Protein AF-A0A3P6RQT9-F1 (afdb_monomer_lite)

Radius of gyration: 25.29 Å; chains: 1; bounding box: 67×52×64 Å

Foldseek 3Di:
DCPVHVVPPDDDDDPPQPVLLVCCQVCPVVPNHHVVVSLCVPKVVVCLVLVNPPLISDPDPNHFPFDFDFQDDDDDDDRGTHGQWTAGRNRTQHHPNDGNDDPPPDDDDDGDPDRCVVCVCVVVCVVVPPDDDDDDPDDDDDDDD

Structure (mmCIF, N/CA/C/O backbone):
data_AF-A0A3P6RQT9-F1
#
_entry.id   AF-A0A3P6RQT9-F1
#
loop_
_atom_site.group_PDB
_atom_site.id
_atom_site.type_symbol
_atom_site.label_atom_id
_atom_site.label_alt_id
_atom_site.label_comp_id
_atom_site.label_asym_id
_atom_site.label_entity_id
_atom_site.label_seq_id
_atom_site.pdbx_PDB_ins_code
_atom_site.Cartn_x
_atom_site.Cartn_y
_atom_site.Cartn_z
_atom_site.occupancy
_atom_site.B_iso_or_equiv
_atom_site.auth_seq_id
_atom_site.auth_comp_id
_atom_site.auth_asym_id
_atom_site.auth_atom_id
_atom_site.pdbx_PDB_model_num
ATOM 1 N N . MET A 1 1 ? 9.960 25.092 16.130 1.00 66.94 1 MET A N 1
ATOM 2 C CA . MET A 1 1 ? 11.037 25.464 15.178 1.00 66.94 1 MET A CA 1
ATOM 3 C C . MET A 1 1 ? 10.395 25.910 13.868 1.00 66.94 1 MET A C 1
ATOM 5 O O . MET A 1 1 ? 9.322 25.410 13.570 1.00 66.94 1 MET A O 1
ATOM 9 N N . GLY A 1 2 ? 10.991 26.858 13.134 1.00 82.88 2 GLY A N 1
ATOM 10 C CA . GLY A 1 2 ? 10.521 27.263 11.794 1.00 82.88 2 GLY A CA 1
ATOM 11 C C . GLY A 1 2 ? 9.629 28.512 11.690 1.00 82.88 2 GLY A C 1
ATOM 12 O O . GLY A 1 2 ? 9.306 28.906 10.579 1.00 82.88 2 GLY A O 1
ATOM 13 N N . LEU A 1 3 ? 9.266 29.175 12.800 1.00 86.31 3 LEU A N 1
ATOM 14 C CA . LEU A 1 3 ? 8.353 30.339 12.778 1.00 86.31 3 LEU A CA 1
ATOM 15 C C . LEU A 1 3 ? 8.882 31.529 11.948 1.00 86.31 3 LEU A C 1
ATOM 17 O O . LEU A 1 3 ? 8.103 32.188 11.273 1.00 86.31 3 LEU A O 1
ATOM 21 N N . ASN A 1 4 ? 10.199 31.772 11.977 1.00 91.69 4 ASN A N 1
ATOM 22 C CA . ASN A 1 4 ? 10.842 32.924 11.322 1.00 91.69 4 ASN A CA 1
ATOM 23 C C . ASN A 1 4 ? 11.757 32.529 10.145 1.00 91.69 4 ASN A C 1
ATOM 25 O O . ASN A 1 4 ? 12.455 33.376 9.599 1.00 91.69 4 ASN A O 1
ATOM 29 N N . ASP A 1 5 ? 11.829 31.240 9.805 1.00 91.25 5 ASP A N 1
ATOM 30 C CA . ASP A 1 5 ? 12.753 30.707 8.800 1.00 91.25 5 ASP A CA 1
ATOM 31 C C . ASP A 1 5 ? 12.218 29.368 8.280 1.00 91.25 5 ASP A C 1
ATOM 33 O O . ASP A 1 5 ? 12.257 28.354 8.986 1.00 91.25 5 ASP A O 1
ATOM 37 N N . PHE A 1 6 ? 11.702 29.371 7.048 1.00 90.12 6 PHE A N 1
ATOM 38 C CA . PHE A 1 6 ? 11.045 28.207 6.453 1.00 90.12 6 PHE A CA 1
ATOM 39 C C . PHE A 1 6 ? 11.998 27.018 6.254 1.00 90.12 6 PHE A C 1
ATOM 41 O O . PHE A 1 6 ? 11.549 25.875 6.231 1.00 90.12 6 PHE A O 1
ATOM 48 N N . THR A 1 7 ? 13.313 27.253 6.173 1.00 92.88 7 THR A N 1
ATOM 49 C CA . THR A 1 7 ? 14.315 26.184 6.017 1.00 92.88 7 THR A CA 1
ATOM 50 C C . THR A 1 7 ? 14.430 25.298 7.261 1.00 92.88 7 THR A C 1
ATOM 52 O O . THR A 1 7 ? 14.921 24.174 7.183 1.00 92.88 7 THR A O 1
ATOM 55 N N . LYS A 1 8 ? 13.938 25.785 8.410 1.00 90.94 8 LYS A N 1
ATOM 56 C CA . LYS A 1 8 ? 13.934 25.083 9.703 1.00 90.94 8 LYS A CA 1
ATOM 57 C C . LYS A 1 8 ? 12.611 24.384 10.009 1.00 90.94 8 LYS A C 1
ATOM 59 O O . LYS A 1 8 ? 12.444 23.873 11.119 1.00 90.94 8 LYS A O 1
ATOM 64 N N . ILE A 1 9 ? 11.652 24.397 9.084 1.00 89.88 9 ILE A N 1
ATOM 65 C CA . ILE A 1 9 ? 10.407 23.646 9.239 1.00 89.88 9 ILE A CA 1
ATOM 66 C C . ILE A 1 9 ? 10.733 22.156 9.048 1.00 89.88 9 ILE A C 1
ATOM 68 O O . ILE A 1 9 ? 11.277 21.783 8.007 1.00 89.88 9 ILE A O 1
ATOM 72 N N . PRO A 1 10 ? 10.434 21.284 10.028 1.00 89.50 10 PRO A N 1
ATOM 73 C CA . PRO A 1 10 ? 10.596 19.850 9.841 1.00 89.50 10 PRO A CA 1
ATOM 74 C C . PRO A 1 10 ? 9.569 19.363 8.814 1.00 89.50 10 PRO A C 1
ATOM 76 O O . PRO A 1 10 ? 8.365 19.382 9.065 1.00 89.50 10 PRO A O 1
ATOM 79 N N . ASN A 1 11 ? 10.046 18.944 7.643 1.00 91.62 11 ASN A N 1
ATOM 80 C CA . ASN A 1 11 ? 9.178 18.483 6.565 1.00 91.62 11 ASN A CA 1
ATOM 81 C C . ASN A 1 11 ? 8.596 17.102 6.884 1.00 91.62 11 ASN A C 1
ATOM 83 O O . ASN A 1 11 ? 9.329 16.129 7.058 1.00 91.62 11 ASN A O 1
ATOM 87 N N . GLY A 1 12 ? 7.270 17.017 6.912 1.00 87.94 12 GLY A N 1
ATOM 88 C CA . GLY A 1 12 ? 6.528 15.781 7.116 1.00 87.94 12 GLY A CA 1
ATOM 89 C C . GLY A 1 12 ? 5.045 1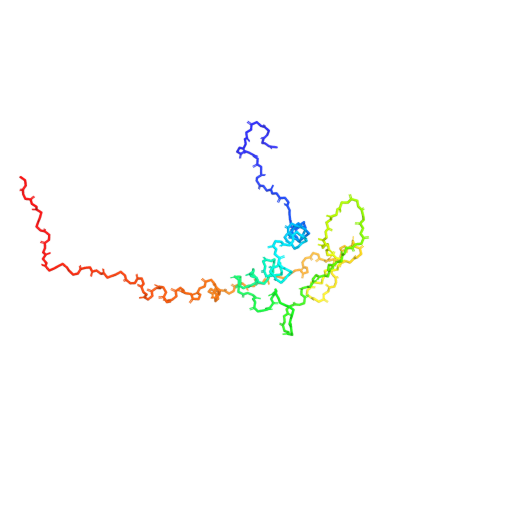6.073 7.298 1.00 87.94 12 GLY A C 1
ATOM 90 O O . GLY A 1 12 ? 4.675 17.062 7.923 1.00 87.94 12 GLY A O 1
ATOM 91 N N . VAL A 1 13 ? 4.196 15.218 6.738 1.00 91.00 13 VAL A N 1
ATOM 92 C CA . VAL A 1 13 ? 2.741 15.274 6.918 1.00 91.00 13 VAL A CA 1
ATOM 93 C C . VAL A 1 13 ? 2.239 13.903 7.354 1.00 91.00 13 VAL A C 1
ATOM 95 O O . VAL A 1 13 ? 2.861 12.880 7.055 1.00 91.00 13 VAL A O 1
ATOM 98 N N . ASN A 1 14 ? 1.121 13.873 8.071 1.00 87.06 14 ASN A N 1
ATOM 99 C CA . ASN A 1 14 ? 0.404 12.640 8.376 1.00 87.06 14 ASN A CA 1
ATOM 100 C C . ASN A 1 14 ? -0.317 12.097 7.129 1.00 87.06 14 ASN A C 1
ATOM 102 O O . ASN A 1 14 ? -0.438 12.774 6.108 1.00 87.06 14 ASN A O 1
ATOM 106 N N . GLY A 1 15 ? -0.810 10.861 7.227 1.00 84.81 15 GLY A N 1
ATOM 107 C CA . GLY A 1 15 ? -1.671 10.290 6.189 1.00 84.81 15 GLY A CA 1
ATOM 108 C C . GLY A 1 15 ? -1.663 8.770 6.083 1.00 84.81 15 GLY A C 1
ATOM 109 O O . GLY A 1 15 ? -2.352 8.241 5.222 1.00 84.81 15 GLY A O 1
ATOM 110 N N . ILE A 1 16 ? -0.898 8.049 6.912 1.00 85.38 16 ILE A N 1
ATOM 111 C CA . ILE A 1 16 ? -0.850 6.578 6.852 1.00 85.38 16 ILE A CA 1
ATOM 112 C C . ILE A 1 16 ? -2.208 5.934 7.167 1.00 85.38 16 ILE A C 1
ATOM 114 O O . ILE A 1 16 ? -2.603 4.995 6.478 1.00 85.38 16 ILE A O 1
ATOM 118 N N . GLU A 1 17 ? -2.919 6.471 8.157 1.00 80.62 17 GLU A N 1
ATOM 119 C CA . GLU A 1 17 ? -4.245 6.022 8.591 1.00 80.62 17 GLU A CA 1
ATOM 120 C C . GLU A 1 17 ? -5.324 6.440 7.583 1.00 80.62 17 GLU A C 1
ATOM 122 O O . GLU A 1 17 ? -6.078 5.611 7.077 1.00 80.62 17 GLU A O 1
ATOM 127 N N . ASP A 1 18 ? -5.308 7.712 7.181 1.00 81.19 18 ASP A N 1
ATOM 128 C CA . ASP A 1 18 ? -6.354 8.302 6.340 1.00 81.19 18 ASP A CA 1
ATOM 129 C C . ASP A 1 18 ? -6.264 7.912 4.856 1.00 81.19 18 ASP A C 1
ATOM 131 O O . ASP A 1 18 ? -7.201 8.141 4.085 1.00 81.19 18 ASP A O 1
ATOM 135 N N . ARG A 1 19 ? -5.134 7.333 4.418 1.00 87.00 19 ARG A N 1
ATOM 136 C CA . ARG A 1 19 ? -4.835 7.069 2.998 1.00 87.00 19 ARG A CA 1
ATOM 137 C C . ARG A 1 19 ? -5.964 6.324 2.291 1.00 87.00 19 ARG A C 1
ATOM 139 O O . ARG A 1 19 ? -6.276 6.648 1.147 1.00 87.00 19 ARG A O 1
ATOM 146 N N . MET A 1 20 ? -6.527 5.302 2.940 1.00 87.31 20 MET A N 1
ATOM 147 C CA . MET A 1 20 ? -7.547 4.435 2.339 1.00 87.31 20 MET A CA 1
ATOM 148 C C . MET A 1 20 ? -8.900 5.127 2.255 1.00 87.31 20 MET A C 1
ATOM 150 O O . MET A 1 20 ? -9.437 5.225 1.152 1.00 87.31 20 MET A O 1
ATOM 154 N N . GLY A 1 21 ? -9.377 5.704 3.360 1.00 84.81 21 GLY A N 1
ATOM 155 C CA . GLY A 1 21 ? -10.646 6.434 3.384 1.00 84.81 21 GLY A CA 1
ATOM 156 C C . GLY A 1 21 ? -10.656 7.614 2.410 1.00 84.81 21 GLY A C 1
ATOM 157 O O . GLY A 1 21 ? -11.586 7.764 1.621 1.00 84.81 21 GLY A O 1
ATOM 158 N N . ILE A 1 22 ? -9.578 8.408 2.357 1.00 85.38 22 ILE A N 1
ATOM 159 C CA . ILE A 1 22 ? -9.482 9.547 1.427 1.00 85.38 22 ILE A CA 1
ATOM 160 C C . ILE A 1 22 ? -9.462 9.080 -0.033 1.00 85.38 22 ILE A C 1
ATOM 162 O O . ILE A 1 22 ? -10.122 9.686 -0.883 1.00 85.38 22 ILE A O 1
ATOM 166 N N . ALA A 1 23 ? -8.695 8.032 -0.352 1.00 87.75 23 ALA A N 1
ATOM 167 C CA . ALA A 1 23 ? -8.617 7.510 -1.714 1.00 87.75 23 ALA A CA 1
ATOM 168 C C . ALA A 1 23 ? -9.950 6.890 -2.167 1.00 87.75 23 ALA A C 1
ATOM 170 O O . ALA A 1 23 ? -10.322 7.044 -3.334 1.00 87.75 23 ALA A O 1
ATOM 171 N N . TRP A 1 24 ? -10.687 6.249 -1.258 1.00 86.44 24 TRP A N 1
ATOM 172 C CA . TRP A 1 24 ? -12.014 5.713 -1.538 1.00 86.44 24 TRP A CA 1
ATOM 173 C C . TRP A 1 24 ? -13.025 6.834 -1.772 1.00 86.44 24 TRP A C 1
ATOM 175 O O . TRP A 1 24 ? -13.643 6.899 -2.834 1.00 86.44 24 TRP A O 1
ATOM 185 N N . GLU A 1 25 ? -13.132 7.771 -0.832 1.00 85.00 25 GLU A N 1
ATOM 186 C CA . GLU A 1 25 ? -14.092 8.874 -0.878 1.00 85.00 25 GLU A CA 1
ATOM 187 C C . GLU A 1 25 ? -13.868 9.774 -2.103 1.00 85.00 25 GLU A C 1
ATOM 189 O O . GLU A 1 25 ? -14.801 10.144 -2.813 1.00 85.00 25 GLU A O 1
ATOM 194 N N . ARG A 1 26 ? -12.613 10.113 -2.420 1.00 87.44 26 ARG A N 1
ATOM 195 C CA . ARG A 1 26 ? -12.311 10.994 -3.562 1.00 87.44 26 ARG A CA 1
ATOM 196 C C . ARG A 1 26 ? -12.257 10.272 -4.905 1.00 87.44 26 ARG A C 1
ATOM 198 O O . ARG A 1 26 ? -12.399 10.933 -5.936 1.00 87.44 26 ARG A O 1
ATOM 205 N N . GLY A 1 27 ? -11.998 8.968 -4.897 1.00 88.75 27 GLY A N 1
ATOM 206 C CA . GLY A 1 27 ? -11.791 8.159 -6.092 1.00 88.75 27 GLY A CA 1
ATOM 207 C C . GLY A 1 27 ? -13.011 7.324 -6.458 1.00 88.75 27 GLY A C 1
ATOM 208 O O . GLY A 1 27 ? -13.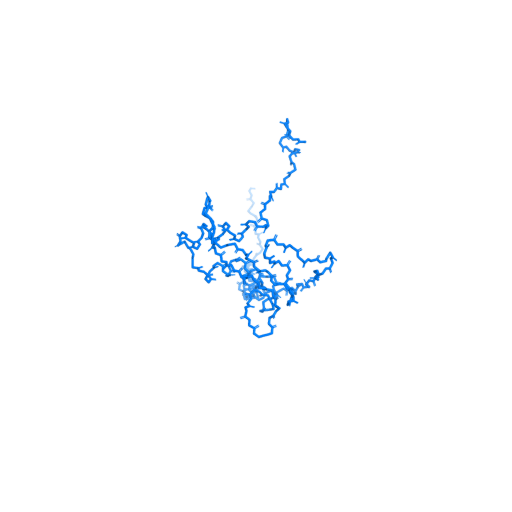608 7.543 -7.510 1.00 88.75 27 GLY A O 1
ATOM 209 N N . VAL A 1 28 ? -13.356 6.369 -5.597 1.00 86.25 28 VAL A N 1
ATOM 210 C CA . VAL A 1 28 ? -14.404 5.369 -5.840 1.00 86.25 28 VAL A CA 1
ATOM 211 C C . VAL A 1 28 ? -15.788 5.974 -5.668 1.00 86.25 28 VAL A C 1
ATOM 213 O O . VAL A 1 28 ? -16.598 5.917 -6.588 1.00 86.25 28 VAL A O 1
ATOM 216 N N . TYR A 1 29 ? -16.049 6.613 -4.526 1.00 84.75 29 TYR A N 1
ATOM 217 C CA . TYR A 1 29 ? -17.371 7.171 -4.229 1.00 84.75 29 TYR A CA 1
ATOM 218 C C . TYR A 1 29 ? -17.773 8.276 -5.219 1.00 84.75 29 TYR A C 1
ATOM 220 O O . TYR A 1 29 ? -18.914 8.352 -5.661 1.00 84.75 29 TYR A O 1
ATOM 228 N N . ARG A 1 30 ? -16.803 9.081 -5.671 1.00 87.75 30 ARG A N 1
ATOM 229 C CA . ARG A 1 30 ? -16.998 10.097 -6.723 1.00 87.75 30 ARG A CA 1
ATOM 230 C C . ARG A 1 30 ? -16.935 9.545 -8.153 1.00 87.75 30 ARG A C 1
ATOM 232 O O . ARG A 1 30 ? -16.814 10.337 -9.086 1.00 87.75 30 ARG A O 1
ATOM 239 N N . ALA A 1 31 ? -16.958 8.223 -8.324 1.00 87.50 31 ALA A N 1
ATOM 240 C CA . ALA A 1 31 ? -16.957 7.525 -9.612 1.00 87.50 31 ALA A CA 1
ATOM 241 C C . ALA A 1 31 ? -15.810 7.919 -10.570 1.00 87.50 31 ALA A C 1
ATOM 243 O O . ALA A 1 31 ? -15.954 7.855 -11.789 1.00 87.50 31 ALA A O 1
ATOM 244 N N . LYS A 1 32 ? -14.650 8.328 -10.037 1.00 91.38 32 LYS A N 1
ATOM 245 C CA . LYS A 1 32 ? -13.451 8.639 -10.840 1.00 91.38 32 LYS A CA 1
ATOM 246 C C . LYS A 1 32 ? -12.619 7.401 -11.153 1.00 91.38 32 LYS A C 1
ATOM 248 O O . LYS A 1 32 ? -11.923 7.368 -12.164 1.00 91.38 32 LYS A O 1
ATOM 253 N N . ILE A 1 33 ? -12.646 6.422 -10.255 1.00 91.12 33 ILE A N 1
ATOM 254 C CA . ILE A 1 33 ? -12.005 5.118 -10.408 1.00 91.12 33 ILE A CA 1
ATOM 255 C C . ILE A 1 33 ? -12.971 4.040 -9.930 1.00 91.12 33 ILE A C 1
ATOM 257 O O . ILE A 1 33 ? -13.775 4.274 -9.032 1.00 91.12 33 ILE A O 1
ATOM 261 N N . ASP A 1 34 ? -12.885 2.852 -10.507 1.00 87.38 34 ASP A N 1
ATOM 262 C CA . ASP A 1 34 ? -13.636 1.698 -10.033 1.00 87.38 34 ASP A CA 1
ATOM 263 C C . ASP A 1 34 ? -12.969 1.064 -8.788 1.00 87.38 34 ASP A C 1
ATOM 265 O O . ASP A 1 34 ? -11.768 1.260 -8.545 1.00 87.38 34 ASP A O 1
ATOM 269 N N . PRO A 1 35 ? -13.708 0.265 -7.996 1.00 84.81 35 PRO A N 1
ATOM 270 C CA . PRO A 1 35 ? -13.155 -0.421 -6.828 1.00 84.81 35 PRO A CA 1
ATOM 271 C C . PRO A 1 35 ? -11.963 -1.343 -7.143 1.00 84.81 35 PRO A C 1
ATOM 273 O O . PRO A 1 35 ? -11.037 -1.455 -6.337 1.00 84.81 35 PRO A O 1
ATOM 276 N N . MET A 1 36 ? -11.920 -1.975 -8.323 1.00 83.94 36 MET A N 1
ATOM 277 C CA . MET A 1 36 ? -10.792 -2.843 -8.692 1.00 83.94 36 MET A CA 1
ATOM 278 C C . MET A 1 36 ? -9.536 -2.019 -8.964 1.00 83.94 36 MET A C 1
ATOM 280 O O . MET A 1 36 ? -8.431 -2.399 -8.559 1.00 83.94 36 MET A O 1
ATOM 284 N N . LYS A 1 37 ? -9.688 -0.848 -9.588 1.00 87.75 37 LYS A N 1
ATOM 285 C CA . LYS A 1 37 ? -8.601 0.117 -9.738 1.00 87.75 37 LYS A CA 1
ATOM 286 C C . LYS A 1 37 ? -8.141 0.665 -8.395 1.00 87.75 37 LYS A C 1
ATOM 288 O O . LYS A 1 37 ? -6.930 0.794 -8.221 1.00 87.75 37 LYS A O 1
ATOM 293 N N . PHE A 1 38 ? -9.043 0.906 -7.441 1.00 89.25 38 PHE A N 1
ATOM 294 C CA . PHE A 1 38 ? -8.679 1.263 -6.066 1.00 89.25 38 PHE A CA 1
ATOM 295 C C . PHE A 1 38 ? -7.769 0.200 -5.433 1.00 89.25 38 PHE A C 1
ATOM 297 O O . PHE A 1 38 ? -6.651 0.524 -5.039 1.00 89.25 38 PHE A O 1
ATOM 304 N N . VAL A 1 39 ? -8.158 -1.080 -5.444 1.00 87.50 39 VAL A N 1
ATOM 305 C CA . VAL A 1 39 ? -7.309 -2.183 -4.942 1.00 87.50 39 VAL A CA 1
ATOM 306 C C . VAL A 1 39 ? -5.962 -2.232 -5.673 1.00 87.50 39 VAL A C 1
ATOM 308 O O . VAL A 1 39 ? -4.904 -2.433 -5.063 1.00 87.50 39 VAL A O 1
ATOM 311 N N . SER A 1 40 ? -5.977 -1.998 -6.988 1.00 88.75 40 SER A N 1
ATOM 312 C CA . SER A 1 40 ? -4.760 -1.975 -7.790 1.00 88.75 40 SER A CA 1
ATOM 313 C C . SER A 1 40 ? -3.793 -0.876 -7.349 1.00 88.75 40 SER A C 1
ATOM 315 O O . SER A 1 40 ? -2.604 -1.160 -7.223 1.00 88.75 40 SER A O 1
ATOM 317 N N . ILE A 1 41 ? -4.247 0.364 -7.149 1.00 90.19 41 ILE A N 1
ATOM 318 C CA . ILE A 1 41 ? -3.361 1.491 -6.804 1.00 90.19 41 ILE A CA 1
ATOM 319 C C . ILE A 1 41 ? -2.922 1.461 -5.338 1.00 90.19 41 ILE A C 1
ATOM 321 O O . ILE A 1 41 ? -1.821 1.906 -5.024 1.00 90.19 41 ILE A O 1
ATOM 325 N N . THR A 1 42 ? -3.751 0.927 -4.439 1.00 89.69 42 THR A N 1
ATOM 326 C CA . THR A 1 42 ? -3.461 0.927 -3.001 1.00 89.69 42 THR A CA 1
ATOM 327 C C . THR A 1 42 ? -2.600 -0.249 -2.563 1.00 89.69 42 THR A C 1
ATOM 329 O O . THR A 1 42 ? -1.845 -0.087 -1.600 1.00 89.69 42 THR A O 1
ATOM 332 N N . SER A 1 43 ? -2.695 -1.388 -3.268 1.00 89.81 43 SER A N 1
ATOM 333 C CA . SER A 1 43 ? -2.082 -2.659 -2.865 1.00 89.81 43 SER A CA 1
ATOM 334 C C . SER A 1 43 ? -1.401 -3.416 -4.013 1.00 89.81 43 SER A C 1
ATOM 336 O O . SER A 1 43 ? -0.193 -3.660 -3.958 1.00 89.81 43 SER A O 1
ATOM 338 N N . SER A 1 44 ? -2.131 -3.812 -5.066 1.00 90.88 44 SER A N 1
ATOM 339 C CA . SER A 1 44 ? -1.602 -4.781 -6.047 1.00 90.88 44 SER A CA 1
ATOM 340 C C . SER A 1 44 ? -0.425 -4.245 -6.860 1.00 90.88 44 SER A C 1
ATOM 342 O O . SER A 1 44 ? 0.516 -4.986 -7.135 1.00 90.88 44 SER A O 1
ATOM 344 N N . MET A 1 45 ? -0.461 -2.973 -7.260 1.00 92.06 45 MET A N 1
ATOM 345 C CA . MET A 1 45 ? 0.609 -2.362 -8.049 1.00 92.06 45 MET A CA 1
ATOM 346 C C . MET A 1 45 ? 1.868 -2.158 -7.210 1.00 92.06 45 MET A C 1
ATOM 348 O O . MET A 1 45 ? 2.959 -2.462 -7.680 1.00 92.06 45 MET A O 1
ATOM 352 N N . ALA A 1 46 ? 1.720 -1.737 -5.951 1.00 91.62 46 ALA A N 1
ATOM 353 C CA . ALA A 1 46 ? 2.842 -1.655 -5.022 1.00 91.62 46 ALA A CA 1
ATOM 354 C C . ALA A 1 46 ? 3.500 -3.033 -4.848 1.00 91.62 46 ALA A C 1
ATOM 356 O O . ALA A 1 46 ? 4.712 -3.159 -4.998 1.00 91.62 46 ALA A O 1
ATOM 357 N N . ALA A 1 47 ? 2.706 -4.090 -4.642 1.00 91.44 47 ALA A N 1
ATOM 358 C CA . ALA A 1 47 ? 3.228 -5.449 -4.526 1.00 91.44 47 ALA A CA 1
ATOM 359 C C . ALA A 1 47 ? 3.962 -5.919 -5.794 1.00 91.44 47 ALA A C 1
ATOM 361 O O . ALA A 1 47 ? 4.988 -6.588 -5.704 1.00 91.44 47 ALA A O 1
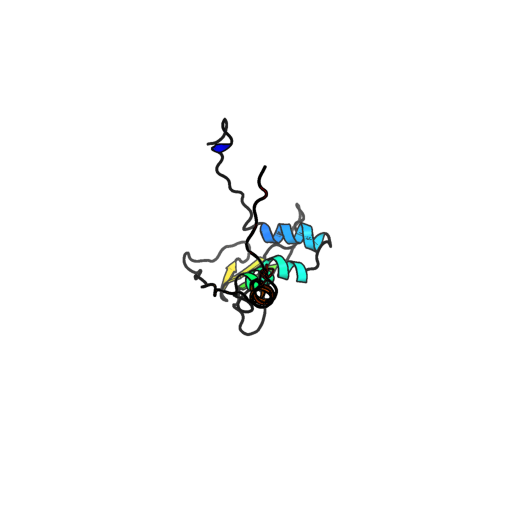ATOM 362 N N . LYS A 1 48 ? 3.461 -5.554 -6.978 1.00 92.62 48 LYS A N 1
ATOM 363 C CA . LYS A 1 48 ? 4.108 -5.846 -8.264 1.00 92.62 48 LYS A CA 1
ATOM 364 C C . LYS A 1 48 ? 5.436 -5.105 -8.418 1.00 92.62 48 LYS A C 1
ATOM 366 O O . LYS A 1 48 ? 6.444 -5.730 -8.733 1.00 92.62 48 LYS A O 1
ATOM 371 N N . ILE A 1 49 ? 5.457 -3.798 -8.159 1.00 92.69 49 ILE A N 1
ATOM 372 C CA . ILE A 1 49 ? 6.663 -2.961 -8.260 1.00 92.69 49 ILE A CA 1
ATOM 373 C C . ILE A 1 49 ? 7.740 -3.455 -7.291 1.00 92.69 49 ILE A C 1
ATOM 375 O O . ILE A 1 49 ? 8.878 -3.659 -7.699 1.00 92.69 49 ILE A O 1
ATOM 379 N N . PHE A 1 50 ? 7.371 -3.735 -6.040 1.00 92.88 50 PHE A N 1
ATOM 380 C CA . PHE A 1 50 ? 8.297 -4.219 -5.014 1.00 92.88 50 PHE A CA 1
ATOM 381 C C . PHE A 1 50 ? 8.579 -5.729 -5.080 1.00 92.88 50 PHE A C 1
ATOM 383 O O . PHE A 1 50 ? 9.212 -6.267 -4.181 1.00 92.88 50 PHE A O 1
ATOM 390 N N . ASN A 1 51 ? 8.148 -6.417 -6.141 1.00 93.56 51 ASN A N 1
ATOM 391 C CA . ASN A 1 51 ? 8.441 -7.833 -6.390 1.00 93.56 51 ASN A CA 1
ATOM 392 C C . ASN A 1 51 ? 7.966 -8.799 -5.282 1.00 93.56 51 ASN A C 1
ATOM 394 O O . ASN A 1 51 ? 8.633 -9.772 -4.940 1.00 93.56 51 ASN A O 1
ATOM 398 N N . ILE A 1 52 ? 6.796 -8.520 -4.704 1.00 93.38 52 ILE A N 1
ATOM 399 C CA . ILE A 1 52 ? 6.155 -9.331 -3.654 1.00 93.38 52 ILE A CA 1
ATOM 400 C C . ILE A 1 52 ? 4.741 -9.786 -4.048 1.00 93.38 52 ILE A C 1
ATOM 402 O O . ILE A 1 52 ? 3.957 -10.215 -3.204 1.00 93.38 52 ILE A O 1
ATOM 406 N N . TYR A 1 53 ? 4.388 -9.693 -5.328 1.00 92.00 53 TYR A N 1
ATOM 407 C CA . TYR A 1 53 ? 3.131 -10.198 -5.882 1.00 92.00 53 TYR A CA 1
ATOM 408 C C . TYR A 1 53 ? 3.297 -11.652 -6.368 1.00 92.00 53 TYR A C 1
ATOM 410 O O . TYR A 1 53 ? 4.321 -11.944 -6.979 1.00 92.00 53 TYR A O 1
ATOM 418 N N . PRO A 1 54 ? 2.330 -12.573 -6.166 1.00 91.50 54 PRO A N 1
ATOM 419 C CA . PRO A 1 54 ? 1.014 -12.400 -5.544 1.00 91.50 54 PRO A CA 1
ATOM 420 C C . PRO A 1 54 ? 1.012 -12.602 -4.022 1.00 91.50 54 PRO A C 1
ATOM 422 O O . PRO A 1 54 ? -0.062 -12.622 -3.425 1.00 91.50 54 PRO A O 1
ATOM 425 N N . ARG A 1 55 ? 2.182 -12.752 -3.383 1.00 91.06 55 ARG A N 1
ATOM 426 C CA . ARG A 1 55 ? 2.281 -12.944 -1.927 1.00 91.06 55 ARG A CA 1
ATOM 427 C C . ARG A 1 55 ? 1.581 -11.822 -1.151 1.00 91.06 55 ARG A C 1
ATOM 429 O O . ARG A 1 55 ? 0.973 -12.099 -0.128 1.00 91.06 55 ARG A O 1
ATOM 436 N N . LYS A 1 56 ? 1.613 -10.581 -1.646 1.00 90.62 56 LYS A N 1
ATOM 437 C CA . LYS A 1 56 ? 0.802 -9.451 -1.164 1.00 90.62 56 LYS A CA 1
ATOM 438 C C . LYS A 1 56 ? -0.022 -8.823 -2.279 1.00 90.62 56 LYS A C 1
ATOM 440 O O . LYS A 1 56 ? 0.296 -8.950 -3.461 1.00 90.62 56 LYS A O 1
ATOM 445 N N . GLY A 1 57 ? -1.070 -8.099 -1.886 1.00 85.50 57 GLY A N 1
ATOM 446 C CA . GLY A 1 57 ? -1.896 -7.317 -2.807 1.00 85.50 57 GLY A CA 1
ATOM 447 C C . GLY A 1 57 ? -2.810 -8.155 -3.707 1.00 85.50 57 GLY A C 1
ATOM 448 O O . GLY A 1 57 ? -3.238 -7.662 -4.753 1.00 85.50 57 GLY A O 1
ATOM 449 N N . ARG A 1 58 ? -3.095 -9.408 -3.330 1.00 89.25 58 ARG A N 1
ATOM 450 C CA . ARG A 1 58 ? -4.094 -10.283 -3.958 1.00 89.25 58 ARG A CA 1
ATOM 451 C C . ARG A 1 58 ? -4.702 -11.208 -2.901 1.00 89.25 58 ARG A C 1
ATOM 453 O O . ARG A 1 58 ? -3.973 -11.775 -2.098 1.00 89.25 58 ARG A O 1
ATOM 460 N N . ILE A 1 59 ? -6.020 -11.381 -2.952 1.00 87.56 59 ILE A N 1
ATOM 461 C CA . ILE A 1 59 ? -6.733 -12.412 -2.193 1.00 87.56 59 ILE A CA 1
ATOM 462 C C . ILE A 1 59 ? -6.783 -13.657 -3.081 1.00 87.56 59 ILE A C 1
ATOM 464 O O . ILE A 1 59 ? -7.517 -13.691 -4.067 1.00 87.56 59 ILE A O 1
ATOM 468 N N . ALA A 1 60 ? -5.928 -14.633 -2.792 1.00 85.44 60 ALA A N 1
ATOM 469 C CA . ALA A 1 60 ? -5.863 -15.914 -3.487 1.00 85.44 60 ALA A CA 1
ATOM 470 C C . ALA A 1 60 ? -5.236 -16.977 -2.576 1.00 85.44 60 ALA A C 1
ATOM 472 O O . ALA A 1 60 ? -4.524 -16.653 -1.623 1.00 85.44 60 ALA A O 1
ATOM 473 N N . ILE A 1 61 ? -5.475 -18.251 -2.889 1.00 85.75 61 ILE A N 1
ATOM 474 C CA . ILE A 1 61 ? -4.814 -19.367 -2.204 1.00 85.75 61 ILE A CA 1
ATOM 475 C C . ILE A 1 61 ? -3.293 -19.215 -2.375 1.00 85.75 61 ILE A C 1
ATOM 477 O O . ILE A 1 61 ? -2.807 -19.037 -3.491 1.00 85.75 61 ILE A O 1
ATOM 481 N N . GLY A 1 62 ? -2.552 -19.259 -1.263 1.00 85.62 62 GLY A N 1
ATOM 482 C CA . GLY A 1 62 ? -1.093 -19.086 -1.233 1.00 85.62 62 GLY A CA 1
ATOM 483 C C . GLY A 1 62 ? -0.594 -17.644 -1.044 1.00 85.62 62 GLY A C 1
ATOM 484 O O . GLY A 1 62 ? 0.611 -17.446 -0.897 1.00 85.62 62 GLY A O 1
ATOM 485 N N . SER A 1 63 ? -1.479 -16.641 -1.012 1.00 88.12 63 SER A N 1
ATOM 486 C CA . SER A 1 63 ? -1.130 -15.260 -0.635 1.00 88.12 63 SER A CA 1
ATOM 487 C C . SER A 1 63 ? -1.082 -15.078 0.891 1.00 88.12 63 SER A C 1
ATOM 489 O O . SER A 1 63 ? -1.766 -15.786 1.631 1.00 88.12 63 SER A O 1
ATOM 491 N N . ASP A 1 64 ? -0.291 -14.114 1.380 1.00 83.75 64 ASP A N 1
ATOM 492 C CA . ASP A 1 64 ? -0.284 -13.738 2.799 1.00 83.75 64 ASP A CA 1
ATOM 493 C C . ASP A 1 64 ? -1.680 -13.208 3.186 1.00 83.75 64 ASP A C 1
ATOM 495 O O . ASP A 1 64 ? -2.263 -12.384 2.478 1.00 83.75 64 ASP A O 1
ATOM 499 N N . ALA A 1 65 ? -2.194 -13.641 4.340 1.00 78.62 65 ALA A N 1
ATOM 500 C CA . ALA A 1 65 ? -3.488 -13.220 4.879 1.00 78.62 65 ALA A CA 1
ATOM 501 C C . ALA A 1 65 ? -3.425 -11.813 5.510 1.00 78.62 65 ALA A C 1
ATOM 503 O O . ALA A 1 65 ? -3.597 -11.656 6.722 1.00 78.62 65 ALA A O 1
ATOM 504 N N . ASP A 1 66 ? -3.139 -10.814 4.675 1.00 79.62 66 ASP A N 1
ATOM 505 C CA . ASP A 1 66 ? -3.248 -9.390 4.988 1.00 79.62 66 ASP A CA 1
ATOM 506 C C . ASP A 1 66 ? -4.499 -8.835 4.290 1.00 79.62 66 ASP A C 1
ATOM 508 O O . ASP A 1 66 ? -4.505 -8.640 3.072 1.00 79.62 66 ASP A O 1
ATOM 512 N N . VAL A 1 67 ? -5.578 -8.644 5.052 1.00 74.31 67 VAL A N 1
ATOM 513 C CA . VAL A 1 67 ? -6.925 -8.346 4.538 1.00 74.31 67 VAL A CA 1
ATOM 514 C C . VAL A 1 67 ? -7.551 -7.218 5.353 1.00 74.31 67 VAL A C 1
ATOM 516 O O . VAL A 1 67 ? -7.478 -7.229 6.580 1.00 74.31 67 VAL A O 1
ATOM 519 N N . ALA A 1 68 ? -8.188 -6.267 4.674 1.00 74.38 68 ALA A N 1
ATOM 520 C CA . ALA A 1 68 ? -9.024 -5.238 5.285 1.00 74.38 68 ALA A CA 1
ATOM 521 C C . ALA A 1 68 ? -10.487 -5.466 4.885 1.00 74.38 68 ALA A C 1
ATOM 523 O O . ALA A 1 68 ? -10.763 -5.841 3.742 1.00 74.38 68 ALA A O 1
ATOM 524 N N . ILE A 1 69 ? -11.399 -5.285 5.838 1.00 70.94 69 ILE A N 1
ATOM 525 C CA . ILE A 1 69 ? -12.848 -5.337 5.633 1.00 70.94 69 ILE A CA 1
ATOM 526 C C . ILE A 1 69 ? -13.394 -3.941 5.915 1.00 70.94 69 ILE A C 1
ATOM 528 O O . ILE A 1 69 ? -13.286 -3.458 7.045 1.00 70.94 69 ILE A O 1
ATOM 532 N N . ASP A 1 70 ? -13.986 -3.327 4.893 1.00 63.38 70 ASP A N 1
ATOM 533 C CA . ASP A 1 70 ? -14.481 -1.954 4.946 1.00 63.38 70 ASP A CA 1
ATOM 534 C C . ASP A 1 70 ? -16.021 -1.945 4.904 1.00 63.38 70 ASP A C 1
ATOM 536 O O . ASP A 1 70 ? -16.629 -2.526 4.003 1.00 63.38 70 ASP A O 1
ATOM 540 N N . TYR A 1 71 ? -16.660 -1.259 5.855 1.00 45.69 71 TYR A N 1
ATOM 541 C CA . TYR A 1 71 ? -18.097 -0.936 5.844 1.00 45.69 71 TYR A CA 1
ATOM 542 C C . TYR A 1 71 ? -18.311 0.493 6.368 1.00 45.69 71 TYR A C 1
ATOM 544 O O . TYR A 1 71 ? -17.443 1.052 7.035 1.00 45.69 71 TYR A O 1
ATOM 552 N N . ASN A 1 72 ? -19.446 1.114 6.039 1.00 44.81 72 ASN A N 1
ATOM 553 C CA . ASN A 1 72 ? -19.825 2.437 6.546 1.00 44.81 72 ASN A CA 1
ATOM 554 C C . ASN A 1 72 ? -21.202 2.353 7.222 1.00 44.81 72 ASN A C 1
ATOM 556 O O . ASN A 1 72 ? -22.115 1.768 6.639 1.00 44.81 72 ASN A O 1
ATOM 560 N N . VAL A 1 73 ? -21.354 2.940 8.418 1.00 39.66 73 VAL A N 1
ATOM 561 C CA . VAL A 1 73 ? -22.638 2.998 9.147 1.00 39.66 73 VAL A CA 1
ATOM 562 C C . VAL A 1 73 ? -22.888 4.264 9.988 1.00 39.66 73 V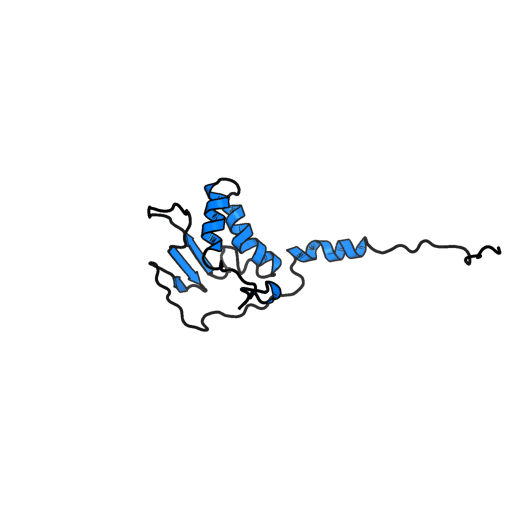AL A C 1
ATOM 564 O O . VAL A 1 73 ? -23.918 4.301 10.651 1.00 39.66 73 VAL A O 1
ATOM 567 N N . TYR A 1 74 ? -22.046 5.314 9.983 1.00 39.12 74 TYR A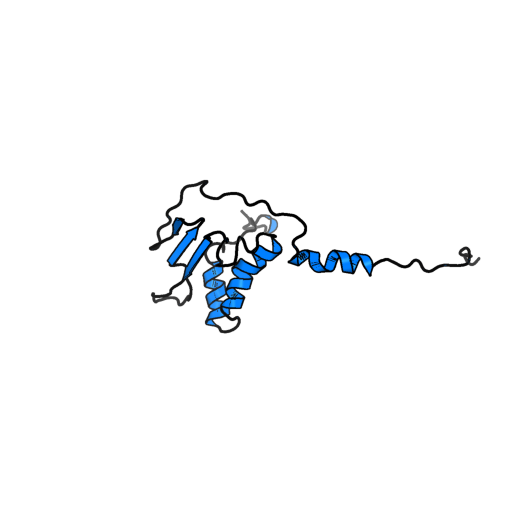 N 1
ATOM 568 C CA . TYR A 1 74 ? -22.263 6.463 10.893 1.00 39.12 74 TYR A CA 1
ATOM 569 C C . TYR A 1 74 ? -22.147 7.862 10.266 1.00 39.12 74 TYR A C 1
ATOM 571 O O . TYR A 1 74 ? -21.409 8.107 9.316 1.00 39.12 74 TYR A O 1
ATOM 579 N N . GLU A 1 75 ? -22.944 8.766 10.838 1.00 34.78 75 GLU A N 1
ATOM 580 C CA . GLU A 1 75 ? -23.441 10.038 10.309 1.00 34.78 75 GLU A CA 1
ATOM 581 C C . GLU A 1 75 ? -22.673 11.250 10.886 1.00 34.78 75 GLU A C 1
ATOM 583 O O . GLU A 1 75 ? -22.297 11.249 12.057 1.00 34.78 75 GLU A O 1
ATOM 588 N N . GLY A 1 76 ? -22.450 12.298 10.076 1.00 44.19 76 GLY A N 1
ATOM 589 C CA . GLY A 1 76 ? -21.940 13.610 10.529 1.00 44.19 76 GLY A CA 1
ATOM 590 C C . GLY A 1 76 ? -20.805 14.211 9.686 1.00 44.19 76 GLY A C 1
ATOM 591 O O . GLY A 1 76 ? -20.789 15.413 9.430 1.00 44.19 76 GLY A O 1
ATOM 592 N N . GLN A 1 77 ? -19.908 13.382 9.153 1.00 48.53 77 GLN A N 1
ATOM 593 C CA . GLN A 1 77 ? -19.056 13.701 8.003 1.00 48.53 77 GLN A CA 1
ATOM 594 C C . GLN A 1 77 ? -18.934 12.444 7.153 1.00 48.53 77 GLN A C 1
ATOM 596 O O . GLN A 1 77 ? -18.520 11.394 7.634 1.00 48.53 77 GLN A O 1
ATOM 601 N N . VAL A 1 78 ? -19.342 12.538 5.892 1.00 52.41 78 VAL A N 1
ATOM 602 C CA . VAL A 1 78 ? -19.543 11.356 5.061 1.00 52.41 78 VAL A CA 1
ATOM 603 C C . VAL A 1 78 ? -18.220 10.965 4.395 1.00 52.41 78 VAL A C 1
ATOM 605 O O . VAL A 1 78 ? -17.869 11.493 3.344 1.00 52.41 78 VAL A O 1
ATOM 608 N N . ILE A 1 79 ? -17.466 10.068 5.037 1.00 56.41 79 ILE A N 1
ATOM 609 C CA . ILE A 1 79 ? -16.357 9.331 4.417 1.00 56.41 79 ILE A CA 1
ATOM 610 C C . ILE A 1 79 ? -16.817 7.883 4.266 1.00 56.41 79 ILE A C 1
ATOM 612 O O . ILE A 1 79 ? -17.027 7.183 5.254 1.00 56.41 79 ILE A O 1
ATOM 616 N N . HIS A 1 80 ? -16.983 7.426 3.029 1.00 60.72 80 HIS A N 1
ATOM 617 C CA . HIS A 1 80 ? -17.290 6.026 2.752 1.00 60.72 80 HIS A CA 1
ATOM 618 C C . HIS A 1 80 ? -15.995 5.197 2.754 1.00 60.72 80 HIS A C 1
ATOM 620 O O . HIS A 1 80 ? -14.995 5.629 2.187 1.00 60.72 80 HIS A O 1
ATOM 626 N N . GLY A 1 81 ? -16.013 4.001 3.355 1.00 60.84 81 GLY A N 1
ATOM 627 C CA . GLY A 1 81 ? -14.899 3.042 3.278 1.00 60.84 81 GLY A CA 1
ATOM 628 C C . GLY A 1 81 ? -13.840 3.195 4.375 1.00 60.84 81 GLY A C 1
ATOM 629 O O . GLY A 1 81 ? -12.677 3.474 4.082 1.00 60.84 81 GLY A O 1
ATOM 630 N N . ILE A 1 82 ? -14.238 3.003 5.638 1.00 69.62 82 ILE A N 1
ATOM 631 C CA . ILE A 1 82 ? -13.310 2.858 6.770 1.00 69.62 82 ILE A CA 1
ATOM 632 C C . ILE A 1 82 ? -13.134 1.367 7.072 1.00 69.62 82 ILE A C 1
ATOM 634 O O . ILE A 1 82 ? -14.105 0.608 7.051 1.00 69.62 82 ILE A O 1
ATOM 638 N N . ALA A 1 83 ? -11.902 0.965 7.388 1.00 72.38 83 ALA A N 1
ATOM 639 C CA . ALA A 1 83 ? -11.591 -0.399 7.790 1.00 72.38 83 ALA A CA 1
ATOM 640 C C . ALA A 1 83 ? -12.186 -0.718 9.171 1.00 72.38 83 ALA A C 1
ATOM 642 O O . ALA A 1 83 ? -11.716 -0.233 10.202 1.00 72.38 83 ALA A O 1
ATOM 643 N N . GLU A 1 84 ? -13.200 -1.581 9.201 1.00 79.88 84 GLU A N 1
ATOM 644 C CA . GLU A 1 84 ? -13.770 -2.118 10.440 1.00 79.88 84 GLU A CA 1
ATOM 645 C C . GLU A 1 84 ? -12.823 -3.100 11.097 1.00 79.88 84 GLU A C 1
ATOM 647 O O . GLU A 1 84 ? -12.603 -3.083 12.308 1.00 79.88 84 GLU A O 1
ATOM 652 N N . THR A 1 85 ? -12.309 -4.003 10.266 1.00 85.12 85 THR A N 1
ATOM 653 C CA . THR A 1 85 ? -11.516 -5.137 10.695 1.00 85.12 85 THR A CA 1
ATOM 654 C C . THR A 1 85 ? -10.298 -5.242 9.801 1.00 85.12 85 THR A C 1
ATOM 656 O O . THR A 1 85 ? -10.410 -5.312 8.578 1.00 85.12 85 THR A O 1
ATOM 659 N N . THR A 1 86 ? -9.121 -5.273 10.421 1.00 86.19 86 THR A N 1
ATOM 660 C CA . THR A 1 86 ? -7.860 -5.529 9.720 1.00 86.19 86 THR A CA 1
ATOM 661 C C . THR A 1 86 ? -7.269 -6.826 10.230 1.00 86.19 86 THR A C 1
ATOM 663 O O . THR A 1 86 ? -7.067 -7.015 11.432 1.00 86.19 86 THR A O 1
ATOM 666 N N . ILE A 1 87 ? -6.975 -7.718 9.296 1.00 88.56 87 ILE A N 1
ATOM 667 C CA . ILE A 1 87 ? -6.277 -8.970 9.529 1.00 88.56 87 ILE A CA 1
ATOM 668 C C . ILE A 1 87 ? -4.864 -8.789 8.997 1.00 88.56 87 ILE A C 1
ATOM 670 O O . ILE A 1 87 ? -4.673 -8.435 7.836 1.00 88.56 87 ILE A O 1
ATOM 674 N N . SER A 1 88 ? -3.872 -9.047 9.841 1.00 89.19 88 SER A N 1
ATOM 675 C CA . SER A 1 88 ? -2.475 -9.098 9.433 1.00 89.19 88 SER A CA 1
ATOM 676 C C . SER A 1 88 ? -1.902 -10.458 9.777 1.00 89.19 88 SER A C 1
ATOM 678 O O . SER A 1 88 ? -2.018 -10.924 10.914 1.00 89.19 88 SER A O 1
ATOM 680 N N . ARG A 1 89 ? -1.277 -11.115 8.795 1.00 86.94 89 ARG A N 1
ATOM 681 C CA . ARG A 1 89 ? -0.658 -12.441 8.957 1.00 86.94 89 ARG A CA 1
ATOM 682 C C . ARG A 1 89 ? -1.623 -13.469 9.569 1.00 86.94 89 ARG A C 1
ATOM 684 O O . ARG A 1 89 ? -1.212 -14.288 10.390 1.00 86.94 89 ARG A O 1
ATOM 691 N N . GLY A 1 90 ? -2.901 -13.399 9.193 1.00 86.62 90 GLY A N 1
ATOM 692 C CA . GLY A 1 90 ? -3.955 -14.294 9.684 1.00 86.62 90 GLY A CA 1
ATOM 693 C C . GLY A 1 90 ? -4.455 -14.009 11.105 1.00 86.62 90 GLY A C 1
ATOM 694 O O . GLY A 1 90 ? -5.223 -14.805 11.637 1.00 86.62 90 GLY A O 1
ATOM 695 N N . LYS A 1 91 ? -4.046 -12.900 11.734 1.00 88.56 91 LYS A N 1
ATOM 696 C CA . LYS A 1 91 ? -4.543 -12.463 13.046 1.00 88.56 91 LYS A CA 1
ATOM 697 C C . LYS A 1 91 ? -5.360 -11.189 12.900 1.00 88.56 91 LYS A C 1
ATOM 699 O O . LYS A 1 91 ? -4.933 -10.272 12.205 1.00 88.56 91 LYS A O 1
ATOM 704 N N . VAL A 1 92 ? -6.502 -11.116 13.577 1.00 89.56 92 VAL A N 1
ATOM 705 C CA . VAL A 1 92 ? -7.262 -9.866 13.704 1.00 89.56 92 VAL A CA 1
ATOM 706 C C . VAL A 1 92 ? -6.436 -8.908 14.559 1.00 89.56 92 VAL A C 1
ATOM 708 O O . VAL A 1 92 ? -6.189 -9.192 15.727 1.00 89.56 92 VAL A O 1
ATOM 711 N N . VAL A 1 93 ? -5.965 -7.814 13.961 1.00 92.19 93 VAL A N 1
ATOM 712 C CA . VAL A 1 93 ? -5.142 -6.796 14.639 1.00 92.19 93 VAL A CA 1
ATOM 713 C C . VAL A 1 93 ? -5.917 -5.520 14.940 1.00 92.19 93 VAL A C 1
ATOM 715 O O . VAL A 1 93 ? -5.499 -4.732 15.781 1.00 92.19 93 VAL A O 1
ATOM 718 N N . TRP A 1 94 ? -7.049 -5.319 14.274 1.00 87.62 94 TRP A N 1
ATOM 719 C CA . TRP A 1 94 ? -7.946 -4.189 14.480 1.00 87.62 94 TRP A CA 1
ATOM 720 C C . TRP A 1 94 ? -9.381 -4.678 14.360 1.00 87.62 94 TRP A C 1
ATOM 722 O O . TRP A 1 94 ? -9.695 -5.374 13.394 1.00 87.62 94 TRP A O 1
ATOM 732 N N . THR A 1 95 ? -10.228 -4.349 15.332 1.00 89.50 95 THR A N 1
ATOM 733 C CA . THR A 1 95 ? -11.676 -4.600 15.287 1.00 89.50 95 THR A CA 1
ATOM 734 C C . THR A 1 95 ? -12.388 -3.733 16.323 1.00 89.50 95 THR A C 1
ATOM 736 O O . THR A 1 95 ? -11.798 -3.414 17.355 1.00 89.50 95 THR A O 1
ATOM 739 N N . LYS A 1 96 ? -13.649 -3.350 16.077 1.00 85.81 96 LYS A N 1
ATOM 740 C CA . LYS A 1 96 ? -14.473 -2.545 17.009 1.00 85.81 96 LYS A CA 1
ATOM 741 C C . LYS A 1 96 ? -13.752 -1.293 17.531 1.00 85.81 96 LYS A C 1
ATOM 743 O O . LYS A 1 96 ? -13.847 -0.960 18.710 1.00 85.81 96 LYS A O 1
ATOM 748 N N . ASN A 1 97 ? -13.007 -0.626 16.647 1.00 83.50 97 ASN A N 1
ATOM 749 C CA . ASN A 1 97 ? -12.205 0.556 16.964 1.00 83.50 97 ASN A CA 1
ATOM 750 C C . ASN A 1 97 ? -11.123 0.331 18.047 1.00 83.50 97 ASN A C 1
ATOM 752 O O . ASN A 1 97 ? -10.754 1.251 18.774 1.00 83.50 97 ASN A O 1
ATOM 756 N N . GLN A 1 98 ? -10.641 -0.906 18.196 1.00 87.88 98 GLN A N 1
ATOM 757 C CA . GLN A 1 98 ? -9.596 -1.281 19.145 1.00 87.88 98 GLN A CA 1
ATOM 758 C C . GLN A 1 98 ? -8.431 -1.966 18.431 1.00 87.88 98 GLN A C 1
ATOM 760 O O . GLN A 1 98 ? -8.613 -2.907 17.652 1.00 87.88 98 GLN A O 1
ATOM 765 N N . LEU A 1 99 ? -7.215 -1.519 18.753 1.00 89.19 99 LEU A N 1
ATOM 766 C CA . LEU A 1 99 ? -5.973 -2.103 18.262 1.00 89.19 99 LEU A CA 1
ATOM 767 C C . LEU A 1 99 ? -5.534 -3.259 19.165 1.00 89.19 99 LEU A C 1
ATOM 769 O O . LEU A 1 99 ? -5.325 -3.086 20.363 1.00 89.19 99 LEU A O 1
ATOM 773 N N . GLN A 1 100 ? -5.341 -4.429 18.568 1.00 90.56 100 GLN A N 1
ATOM 774 C CA . GLN A 1 100 ? -4.899 -5.652 19.232 1.00 90.56 100 GLN A CA 1
ATOM 775 C C . GLN A 1 100 ? -3.602 -6.132 18.575 1.00 90.56 100 GLN A C 1
ATOM 777 O O . GLN A 1 100 ? -3.590 -7.028 17.734 1.00 90.56 100 GLN A O 1
ATOM 782 N N . THR A 1 101 ? -2.482 -5.497 18.926 1.00 89.81 101 THR A N 1
ATOM 783 C CA . THR A 1 101 ? -1.164 -5.854 18.387 1.00 89.81 101 THR A CA 1
ATOM 784 C C . THR A 1 101 ? -0.089 -5.850 19.464 1.00 89.81 101 THR A C 1
ATOM 786 O O . THR A 1 101 ? -0.203 -5.178 20.486 1.00 89.81 101 THR A O 1
ATOM 789 N N . THR A 1 102 ? 0.982 -6.600 19.218 1.00 90.62 102 THR A N 1
ATOM 790 C CA . THR A 1 102 ? 2.190 -6.600 20.047 1.00 90.62 102 THR A CA 1
ATOM 791 C C . THR A 1 102 ? 3.329 -5.964 19.247 1.00 90.62 102 THR A C 1
ATOM 793 O O . THR A 1 102 ? 3.522 -6.348 18.084 1.00 90.62 102 THR A O 1
ATOM 796 N N . PRO A 1 103 ? 4.102 -5.020 19.821 1.00 91.06 103 PRO A N 1
ATOM 797 C CA . PRO A 1 103 ? 5.310 -4.508 19.180 1.00 91.06 103 PRO A CA 1
ATOM 798 C C . PRO A 1 103 ? 6.233 -5.653 18.737 1.00 91.06 103 PRO A C 1
ATOM 800 O O . PRO A 1 103 ? 6.432 -6.616 19.472 1.00 91.06 103 PRO A O 1
ATOM 803 N N . GLY A 1 104 ? 6.760 -5.581 17.512 1.00 90.25 104 GLY A N 1
ATOM 804 C CA . GLY A 1 104 ? 7.591 -6.646 16.926 1.00 90.25 104 GLY A CA 1
ATOM 805 C C . GLY A 1 104 ? 6.821 -7.790 16.249 1.00 90.25 104 GLY A C 1
ATOM 806 O O . GLY A 1 104 ? 7.437 -8.702 15.708 1.00 90.25 104 GLY A O 1
ATOM 807 N N . SER A 1 105 ? 5.485 -7.746 16.213 1.00 88.25 105 SER A N 1
ATOM 808 C CA . SER A 1 105 ? 4.666 -8.722 15.469 1.00 88.25 105 SER A CA 1
ATOM 809 C C . SER A 1 105 ? 4.847 -8.653 13.942 1.00 88.25 105 SER A C 1
ATOM 811 O O . SER A 1 105 ? 4.648 -9.652 13.241 1.00 88.25 105 SER A O 1
ATOM 813 N N . GLY A 1 106 ? 5.249 -7.490 13.419 1.00 88.31 106 GLY A N 1
ATOM 814 C CA . GLY A 1 106 ? 5.632 -7.307 12.021 1.00 88.31 106 GLY A CA 1
ATOM 815 C C . GLY A 1 106 ? 6.923 -8.054 11.672 1.00 88.31 106 GLY A C 1
ATOM 816 O O . GLY A 1 106 ? 7.794 -8.251 12.513 1.00 88.31 106 GLY A O 1
ATOM 817 N N . LYS A 1 107 ? 7.073 -8.463 10.407 1.00 90.25 107 LYS A N 1
ATOM 818 C CA . LYS A 1 107 ? 8.319 -9.065 9.905 1.00 90.25 107 LYS A CA 1
ATOM 819 C C . LYS A 1 107 ? 8.789 -8.340 8.658 1.00 90.25 107 LYS A C 1
ATOM 821 O O . LYS A 1 107 ? 7.971 -8.020 7.796 1.00 90.25 107 LYS A O 1
ATOM 826 N N . PHE A 1 108 ? 10.101 -8.163 8.548 1.00 93.00 108 PHE A N 1
ATOM 827 C CA . PHE A 1 108 ? 10.737 -7.686 7.327 1.00 93.00 108 PHE A CA 1
ATOM 828 C C . PHE A 1 108 ? 10.459 -8.639 6.156 1.00 93.00 108 PHE A C 1
ATOM 830 O O . PHE A 1 108 ? 10.408 -9.861 6.329 1.00 93.00 108 PHE A O 1
ATOM 837 N N . ILE A 1 109 ? 10.267 -8.072 4.966 1.00 90.31 109 ILE A N 1
ATOM 838 C CA . ILE A 1 109 ? 10.067 -8.822 3.727 1.00 90.31 109 ILE A CA 1
ATOM 839 C C . ILE A 1 109 ? 11.198 -8.424 2.781 1.00 90.31 109 ILE A C 1
ATOM 841 O O . ILE A 1 109 ? 11.228 -7.270 2.354 1.00 90.31 109 ILE A O 1
ATOM 845 N N . PRO A 1 110 ? 12.126 -9.342 2.461 1.00 91.00 110 PRO A N 1
ATOM 846 C CA . PRO A 1 110 ? 13.178 -9.049 1.502 1.00 91.00 110 PRO A CA 1
ATOM 847 C C . PRO A 1 110 ? 12.564 -8.829 0.119 1.00 91.00 110 PRO A C 1
ATOM 849 O O . PRO A 1 110 ? 11.701 -9.595 -0.316 1.00 91.00 110 PRO A O 1
ATOM 852 N N . LEU A 1 111 ? 13.015 -7.775 -0.556 1.00 92.38 111 LEU A N 1
ATOM 853 C CA . LEU A 1 111 ? 12.587 -7.437 -1.908 1.00 92.38 111 LEU A CA 1
ATOM 854 C C . LEU A 1 111 ? 13.630 -7.977 -2.880 1.00 92.38 111 LEU A C 1
ATOM 856 O O . LEU A 1 111 ? 14.801 -7.602 -2.807 1.00 92.38 111 LEU A O 1
ATOM 860 N N . LEU A 1 112 ? 13.216 -8.877 -3.768 1.00 89.81 112 LEU A N 1
ATOM 861 C CA . LEU A 1 112 ? 14.111 -9.393 -4.795 1.00 89.81 112 LEU A CA 1
ATOM 862 C C . LEU A 1 112 ? 14.351 -8.310 -5.859 1.00 89.81 112 LEU A C 1
ATOM 864 O O . LEU A 1 112 ? 13.387 -7.652 -6.273 1.00 89.81 112 LEU A O 1
ATOM 868 N N . PRO A 1 113 ? 15.601 -8.130 -6.326 1.00 90.50 113 PRO A N 1
ATOM 869 C CA . PRO A 1 113 ? 15.900 -7.190 -7.399 1.00 90.50 113 PRO A CA 1
ATOM 870 C C . PR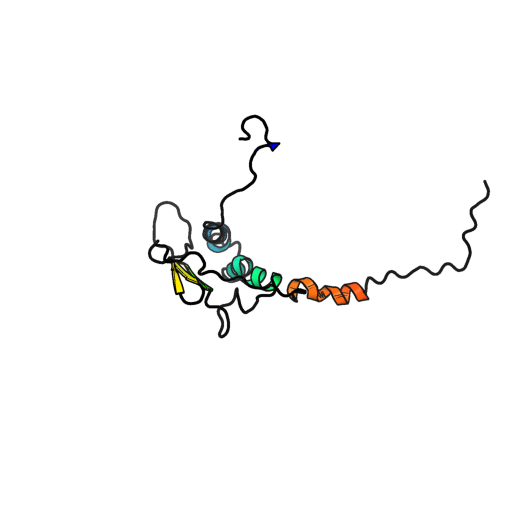O A 1 113 ? 15.208 -7.613 -8.703 1.00 90.50 113 PRO A C 1
ATOM 872 O O . PRO A 1 113 ? 14.692 -8.724 -8.818 1.00 90.50 113 PRO A O 1
ATOM 875 N N . PHE A 1 114 ? 15.209 -6.713 -9.689 1.00 89.62 114 PHE A N 1
ATOM 876 C CA . PHE A 1 114 ? 14.677 -6.972 -11.031 1.00 89.62 114 PHE A CA 1
ATOM 877 C C . PHE A 1 114 ? 13.198 -7.390 -11.041 1.00 89.62 114 PHE A C 1
ATOM 879 O O . PHE A 1 114 ? 12.828 -8.412 -11.615 1.00 89.62 114 PHE A O 1
ATOM 886 N N . SER A 1 115 ? 12.330 -6.582 -10.414 1.00 90.44 115 SER A N 1
ATOM 887 C CA . SER A 1 115 ? 10.877 -6.782 -10.518 1.00 90.44 115 SER A CA 1
ATOM 888 C C . SER A 1 115 ? 10.460 -6.906 -11.991 1.00 90.44 115 SER A C 1
ATOM 890 O O . SER A 1 115 ? 10.742 -5.984 -12.765 1.00 90.44 115 SER A O 1
ATOM 892 N N . PRO A 1 116 ? 9.727 -7.965 -12.382 1.00 89.38 116 PRO A N 1
ATOM 893 C CA . PRO A 1 116 ? 9.286 -8.147 -13.761 1.00 89.38 116 PRO A CA 1
ATOM 894 C C . PRO A 1 116 ? 8.496 -6.951 -14.300 1.00 89.38 116 PRO A C 1
ATOM 896 O O . PRO A 1 116 ? 8.646 -6.584 -15.454 1.00 89.38 116 PRO A O 1
ATOM 899 N N . ILE A 1 117 ? 7.694 -6.284 -13.465 1.00 90.12 117 ILE A N 1
ATOM 900 C CA . ILE A 1 117 ? 6.895 -5.121 -13.886 1.00 90.12 117 ILE A CA 1
ATOM 901 C C . ILE A 1 117 ? 7.767 -3.896 -14.184 1.00 90.12 117 ILE A C 1
ATOM 903 O O . ILE A 1 117 ? 7.462 -3.149 -15.110 1.00 90.12 117 ILE A O 1
ATOM 907 N N . ALA A 1 118 ? 8.840 -3.684 -13.421 1.00 88.44 118 ALA A N 1
ATOM 908 C CA . ALA A 1 118 ? 9.729 -2.542 -13.622 1.00 88.44 118 ALA A CA 1
ATOM 909 C C . ALA A 1 118 ? 10.790 -2.806 -14.707 1.00 88.44 118 ALA A C 1
ATOM 911 O O . ALA A 1 118 ? 11.174 -1.885 -15.424 1.00 88.44 118 ALA A O 1
ATOM 912 N N . TYR A 1 119 ? 11.240 -4.057 -14.849 1.00 90.88 119 TYR A N 1
ATOM 913 C CA . TYR A 1 119 ? 12.367 -4.433 -15.709 1.00 90.88 119 TYR A CA 1
ATOM 914 C C . TYR A 1 119 ? 11.977 -5.208 -16.976 1.00 90.88 119 TYR A C 1
ATOM 916 O O . TYR A 1 119 ? 12.862 -5.482 -17.781 1.00 90.88 119 TYR A O 1
ATOM 924 N N . ALA A 1 120 ? 10.692 -5.502 -17.221 1.00 87.88 120 ALA A N 1
ATOM 925 C CA . ALA A 1 120 ? 10.242 -6.286 -18.384 1.00 87.88 120 ALA A CA 1
ATOM 926 C C . ALA A 1 120 ? 10.821 -5.806 -19.723 1.00 87.88 120 ALA A C 1
ATOM 928 O O . ALA A 1 120 ? 11.230 -6.616 -20.545 1.00 87.88 120 ALA A O 1
ATOM 929 N N . SER A 1 121 ? 10.868 -4.491 -19.950 1.00 87.25 121 SER A N 1
ATOM 930 C CA . SER A 1 121 ? 11.388 -3.931 -21.201 1.00 87.25 121 SER A CA 1
ATOM 931 C C . SER A 1 121 ? 12.880 -3.608 -21.158 1.00 87.25 121 SER A C 1
ATOM 933 O O . SER A 1 121 ? 13.407 -3.101 -22.143 1.00 87.25 121 SER A O 1
ATOM 935 N N . HIS A 1 122 ? 13.554 -3.785 -20.020 1.00 85.06 122 HIS A N 1
ATOM 936 C CA . HIS A 1 122 ? 14.912 -3.278 -19.819 1.00 85.06 122 HIS A CA 1
ATOM 937 C C . HIS A 1 122 ? 15.915 -3.970 -20.745 1.00 85.06 122 HIS A C 1
ATOM 939 O O . HIS A 1 122 ? 16.665 -3.295 -21.443 1.00 85.06 122 HIS A O 1
ATOM 945 N N . GLU A 1 123 ? 15.883 -5.301 -20.809 1.00 83.50 123 GLU A N 1
ATOM 946 C CA . GLU A 1 123 ? 16.775 -6.076 -21.679 1.00 83.50 123 GLU A CA 1
ATOM 947 C C . GLU A 1 123 ? 16.511 -5.794 -23.158 1.00 83.50 123 GLU A C 1
ATOM 949 O O . GLU A 1 123 ? 17.439 -5.502 -23.910 1.00 83.50 123 GLU A O 1
ATOM 954 N N . GLN A 1 124 ? 15.239 -5.784 -23.566 1.00 86.50 124 GLN A N 1
ATOM 955 C CA . GLN A 1 124 ? 14.869 -5.487 -24.948 1.00 86.50 124 GLN A CA 1
ATOM 956 C C . GLN A 1 124 ? 15.292 -4.069 -25.356 1.00 86.50 124 GLN A C 1
ATOM 958 O O . GLN A 1 124 ? 15.829 -3.875 -26.443 1.00 86.50 124 GLN A O 1
ATOM 963 N N . ARG A 1 125 ? 15.111 -3.073 -24.476 1.00 87.94 125 ARG A N 1
ATOM 964 C CA . ARG A 1 125 ? 15.588 -1.701 -24.711 1.00 87.94 125 ARG A CA 1
ATOM 965 C C . ARG A 1 125 ? 17.108 -1.636 -24.800 1.00 87.94 125 ARG A C 1
ATOM 967 O O . ARG A 1 125 ? 17.616 -0.939 -25.669 1.00 87.94 125 ARG A O 1
ATOM 974 N N . ALA A 1 126 ? 17.828 -2.365 -23.951 1.00 85.94 126 ALA A N 1
ATOM 975 C CA . ALA A 1 126 ? 19.286 -2.410 -23.999 1.00 85.94 126 ALA A CA 1
ATOM 976 C C . ALA A 1 126 ? 19.803 -2.976 -25.333 1.00 85.94 126 ALA A C 1
ATOM 978 O O . ALA A 1 126 ? 20.780 -2.464 -25.869 1.00 85.94 126 ALA A O 1
ATOM 979 N N . GLN A 1 127 ? 19.114 -3.969 -25.904 1.00 85.06 127 GLN A N 1
ATOM 980 C CA . GLN A 1 127 ? 19.458 -4.539 -27.211 1.00 85.06 127 GLN A CA 1
ATOM 981 C C . GLN A 1 127 ? 19.239 -3.553 -28.369 1.00 85.06 127 GLN A C 1
ATOM 983 O O . GLN A 1 127 ? 20.039 -3.521 -29.298 1.00 85.06 127 GLN A O 1
ATOM 988 N N . VAL A 1 128 ? 18.180 -2.735 -28.326 1.00 86.12 128 VAL A N 1
ATOM 989 C CA . VAL A 1 128 ? 17.859 -1.793 -29.419 1.00 86.12 128 VAL A CA 1
ATOM 990 C C . VAL A 1 128 ? 18.502 -0.412 -29.265 1.00 86.12 128 VAL A C 1
ATOM 992 O O . VAL A 1 128 ? 18.580 0.327 -30.238 1.00 86.12 128 VAL A O 1
ATOM 995 N N . MET A 1 129 ? 18.978 -0.051 -28.069 1.00 82.31 129 MET A N 1
ATOM 996 C CA . MET A 1 129 ? 19.685 1.214 -27.811 1.00 82.31 129 MET A CA 1
ATOM 997 C C . MET A 1 129 ? 21.205 1.110 -27.999 1.00 82.31 129 MET A C 1
ATOM 999 O O . MET A 1 129 ? 21.946 1.973 -27.525 1.00 82.31 129 MET A O 1
ATOM 1003 N N . ILE A 1 130 ? 21.691 0.070 -28.685 1.00 80.69 130 ILE A N 1
ATOM 1004 C CA . ILE A 1 130 ? 23.104 -0.021 -29.056 1.00 80.69 130 ILE A CA 1
ATOM 1005 C C . ILE A 1 130 ? 23.429 1.170 -29.960 1.00 80.69 130 ILE A C 1
ATOM 1007 O O . ILE A 1 130 ? 22.935 1.283 -31.081 1.00 80.69 130 ILE A O 1
ATOM 1011 N N . VAL A 1 131 ? 24.262 2.077 -29.452 1.00 79.25 131 VAL A N 1
ATOM 1012 C CA . VAL A 1 131 ? 24.728 3.240 -30.205 1.00 79.25 131 VAL A CA 1
ATOM 1013 C C . VAL A 1 131 ? 25.587 2.741 -31.360 1.00 79.25 131 VAL A C 1
ATOM 1015 O O . VAL A 1 131 ? 26.681 2.212 -31.152 1.00 79.25 131 VAL A O 1
ATOM 1018 N N . CYS A 1 132 ? 25.101 2.918 -32.586 1.00 78.19 132 CYS A N 1
ATOM 1019 C CA . CYS A 1 132 ? 25.905 2.660 -33.766 1.00 78.19 132 CYS A CA 1
ATOM 1020 C C . CYS A 1 132 ? 26.913 3.799 -33.918 1.00 78.19 132 CYS A C 1
ATOM 1022 O O . CYS A 1 132 ? 26.534 4.957 -34.101 1.00 78.19 132 CYS A O 1
ATOM 1024 N N . LYS A 1 133 ? 28.207 3.476 -33.848 1.00 80.56 133 LYS A N 1
ATOM 1025 C CA . LYS A 1 133 ? 29.234 4.409 -34.312 1.00 80.56 133 LYS A CA 1
ATOM 1026 C C . LYS A 1 133 ? 29.039 4.592 -35.812 1.00 80.56 133 LYS A C 1
ATOM 1028 O O . LYS A 1 133 ? 28.902 3.607 -36.535 1.00 80.56 133 LYS A O 1
ATOM 1033 N N . ILE A 1 134 ? 29.011 5.839 -36.263 1.00 80.69 134 ILE A N 1
ATOM 1034 C CA . ILE A 1 134 ? 29.053 6.141 -37.691 1.00 80.69 134 ILE A CA 1
ATOM 1035 C C . ILE A 1 134 ? 30.486 5.830 -38.144 1.00 80.69 134 ILE A C 1
ATOM 1037 O O . ILE A 1 134 ? 31.413 6.412 -37.572 1.00 80.69 134 ILE A O 1
ATOM 1041 N N . PRO A 1 135 ? 30.703 4.896 -39.088 1.00 79.25 135 PRO A N 1
ATOM 1042 C CA . PRO A 1 135 ? 32.031 4.672 -39.638 1.00 79.25 135 PRO A CA 1
ATOM 1043 C C . PRO A 1 135 ? 32.456 5.935 -40.392 1.00 79.25 135 PRO A C 1
ATOM 1045 O O . PRO A 1 135 ? 31.729 6.425 -41.254 1.00 79.25 135 PRO A O 1
ATOM 1048 N N . VAL A 1 136 ? 33.604 6.493 -40.012 1.00 79.25 136 VAL A N 1
ATOM 1049 C CA . VAL A 1 136 ? 34.212 7.637 -40.694 1.00 79.25 136 VAL A CA 1
ATOM 1050 C C . VAL A 1 136 ? 35.446 7.102 -41.403 1.00 79.25 136 VAL A C 1
ATOM 1052 O O . VAL A 1 136 ? 36.450 6.807 -40.756 1.00 79.25 136 VAL A O 1
ATOM 1055 N N . ASP A 1 137 ? 35.353 6.926 -42.717 1.00 73.81 137 ASP A N 1
ATOM 1056 C CA . ASP A 1 137 ? 36.486 6.514 -43.545 1.00 73.81 137 ASP A CA 1
ATOM 1057 C C . ASP A 1 137 ? 37.365 7.743 -43.826 1.00 73.81 137 ASP A C 1
ATOM 1059 O O . ASP A 1 137 ? 37.280 8.369 -44.882 1.00 73.81 137 ASP A O 1
ATOM 1063 N N . GLY A 1 138 ? 38.167 8.146 -42.837 1.00 71.19 138 GLY A N 1
ATOM 1064 C CA . GLY A 1 138 ? 39.157 9.216 -42.981 1.00 71.19 138 GLY A CA 1
ATOM 1065 C C . GLY A 1 138 ? 39.458 9.974 -41.689 1.00 71.19 138 GLY A C 1
ATOM 1066 O O . GLY A 1 138 ? 38.573 10.220 -40.868 1.00 71.19 138 GLY A O 1
ATOM 1067 N N . ASP A 1 139 ? 40.719 10.376 -41.523 1.00 75.31 139 ASP A N 1
ATOM 1068 C CA . ASP A 1 139 ? 41.147 11.234 -40.419 1.00 75.31 139 ASP A CA 1
ATOM 1069 C C . ASP A 1 139 ? 40.575 12.646 -40.578 1.00 75.31 139 ASP A C 1
ATOM 1071 O O . ASP A 1 139 ? 40.622 13.243 -41.656 1.00 75.31 139 ASP A O 1
ATOM 1075 N N . TYR A 1 140 ? 40.062 13.213 -39.484 1.00 71.06 140 TYR A N 1
ATOM 1076 C CA . TYR A 1 140 ? 39.539 14.578 -39.460 1.00 71.06 140 TYR A CA 1
ATOM 1077 C C . TYR A 1 140 ? 40.622 15.581 -39.895 1.00 71.06 140 TYR A C 1
ATOM 1079 O O . TYR A 1 140 ? 41.547 15.887 -39.141 1.00 71.06 140 TYR A O 1
ATOM 1087 N N . HIS A 1 141 ? 40.508 16.121 -41.109 1.00 69.88 141 HIS A N 1
ATOM 1088 C CA . HIS A 1 141 ? 41.349 17.224 -41.566 1.00 69.88 141 HIS A CA 1
ATOM 1089 C C . HIS A 1 141 ? 40.771 18.547 -41.069 1.00 69.88 141 HIS A C 1
ATOM 1091 O O . HIS A 1 141 ? 39.763 19.047 -41.569 1.00 69.88 141 HIS A O 1
ATOM 1097 N N . LYS A 1 142 ? 41.414 19.110 -40.042 1.00 71.56 142 LYS A N 1
ATOM 1098 C CA . LYS A 1 142 ? 41.061 20.425 -39.505 1.00 71.56 142 LYS A CA 1
ATOM 1099 C C . LYS A 1 142 ? 41.431 21.492 -40.549 1.00 71.56 142 LYS A C 1
ATOM 1101 O O . LYS A 1 142 ? 42.588 21.517 -40.967 1.00 71.56 142 LYS A O 1
ATOM 1106 N N . PRO A 1 143 ? 40.497 22.359 -40.978 1.00 71.56 143 PRO A N 1
ATOM 1107 C CA . PRO A 1 143 ? 40.804 23.379 -41.972 1.00 71.56 143 PRO A CA 1
ATOM 1108 C C . PRO A 1 143 ? 41.850 24.356 -41.425 1.00 71.56 143 PRO A C 1
ATOM 1110 O O . PRO A 1 143 ? 41.767 24.793 -40.274 1.00 71.56 143 PRO A O 1
ATOM 1113 N N . SER A 1 144 ? 42.846 24.662 -42.252 1.00 71.38 144 SER A N 1
ATOM 1114 C CA . SER A 1 144 ? 43.833 25.710 -41.998 1.00 71.38 144 SER A CA 1
ATOM 1115 C C . SER A 1 144 ? 43.166 27.062 -42.266 1.00 71.38 144 SER A C 1
ATOM 1117 O O . SER A 1 144 ? 42.708 27.289 -43.385 1.00 71.38 144 SER A O 1
ATOM 1119 N N . PHE A 1 145 ? 43.056 27.909 -41.240 1.00 67.62 145 PHE A N 1
ATOM 1120 C CA . PHE A 1 145 ? 42.677 29.319 -41.386 1.00 67.62 145 PHE A CA 1
ATOM 1121 C C . PHE A 1 145 ? 43.907 30.167 -41.699 1.00 67.62 145 PHE A C 1
ATOM 1123 O O . PHE A 1 145 ? 44.985 29.833 -41.152 1.00 67.62 145 PHE A O 1
#

Organism: Cylicostephanus goldi (NCBI:txid71465)

Sequence (145 aa):
MGLNDFTKIPNGVNGIEDRMGIAWERGVYRAKIDPMKFVSITSSMAAKIFNIYPRKGRIAIGSDADVAIDYNVYEGQVIHGIAETTISRGKVVWTKNQLQTTPGSGKFIPLLPFSPIAYASHEQRAQVMIVCKIPVDGDYHKPSF

InterPro domains:
  IPR006680 Amidohydrolase-related [PF01979] (24-93)
  IPR011059 Metal-dependent hydrolase, composite domain superfamily [SSF51338] (31-114)
  IPR050378 Metallo-dependent Hydrolases Superfamily [PTHR11647] (2-133)

pLDDT: mean 82.81, std 12.01, range [34.78, 93.56]

Secondary structure (DSSP, 8-state):
--TT-GGGS------TTTHHHHHIIIIIITTSS-HHHHHIIIIIHHHHHTT-TTTSS--STTS---EEEEE----SS----EEEEEEETTEEEEETTEE---TT-----PPPSS-HHHHTTHHHHHHHT--PPPP--S---PPP-